Protein AF-W4VNY0-F1 (afdb_monomer_lite)

Foldseek 3Di:
DDDPPDDDDDPDPDDLVRVVVLVVVVCVVDPDQDDLVVSCVVPVDHSVVCCVRPVVVSVVVHPPPPPPD

Structure (mmCIF, N/CA/C/O backbone):
data_AF-W4VNY0-F1
#
_entry.id   AF-W4VNY0-F1
#
loop_
_atom_site.group_PDB
_atom_site.id
_atom_site.type_symbol
_atom_site.label_atom_id
_atom_site.label_alt_id
_atom_site.label_comp_id
_atom_site.label_asym_id
_atom_site.label_entity_id
_atom_site.label_seq_id
_atom_site.pdbx_PDB_ins_code
_atom_site.Cartn_x
_atom_site.Cartn_y
_atom_site.Cartn_z
_atom_site.occupancy
_atom_site.B_iso_or_equiv
_atom_site.auth_seq_id
_atom_site.auth_comp_id
_atom_site.auth_asym_id
_atom_site.auth_atom_id
_atom_site.pdbx_PDB_model_num
ATOM 1 N N . MET A 1 1 ? 3.575 -21.411 -29.282 1.00 35.16 1 MET A N 1
ATOM 2 C CA . MET A 1 1 ? 3.897 -20.516 -28.150 1.00 35.16 1 MET A CA 1
ATOM 3 C C . MET A 1 1 ? 4.218 -19.152 -28.739 1.00 35.16 1 MET A C 1
ATOM 5 O O . MET A 1 1 ? 5.192 -19.064 -29.470 1.00 35.16 1 MET A O 1
ATOM 9 N N . ILE A 1 2 ? 3.368 -18.140 -28.550 1.00 39.66 2 ILE A N 1
ATOM 10 C CA . ILE A 1 2 ? 3.633 -16.790 -29.076 1.00 39.66 2 ILE A CA 1
ATOM 11 C C . ILE A 1 2 ? 4.115 -15.929 -27.909 1.00 39.66 2 ILE A C 1
ATOM 13 O O . ILE A 1 2 ? 3.320 -15.536 -27.057 1.00 39.66 2 ILE A O 1
ATOM 17 N N . ASN A 1 3 ? 5.423 -15.672 -27.870 1.00 48.25 3 ASN A N 1
ATOM 18 C CA . ASN A 1 3 ? 6.032 -14.687 -26.983 1.00 48.25 3 ASN A CA 1
ATOM 19 C C . ASN A 1 3 ? 5.741 -13.304 -27.566 1.00 48.25 3 ASN A C 1
ATOM 21 O O . ASN A 1 3 ? 6.221 -12.965 -28.646 1.00 48.25 3 ASN A O 1
ATOM 25 N N . ASN A 1 4 ? 4.894 -12.531 -26.891 1.00 49.00 4 ASN A N 1
ATOM 26 C CA . ASN A 1 4 ? 4.533 -11.188 -27.329 1.00 49.00 4 ASN A CA 1
ATOM 27 C C . ASN A 1 4 ? 5.447 -10.160 -26.641 1.00 49.00 4 ASN A C 1
ATOM 29 O O . ASN A 1 4 ? 5.023 -9.400 -25.771 1.00 49.00 4 ASN A O 1
ATOM 33 N N . ASP A 1 5 ? 6.72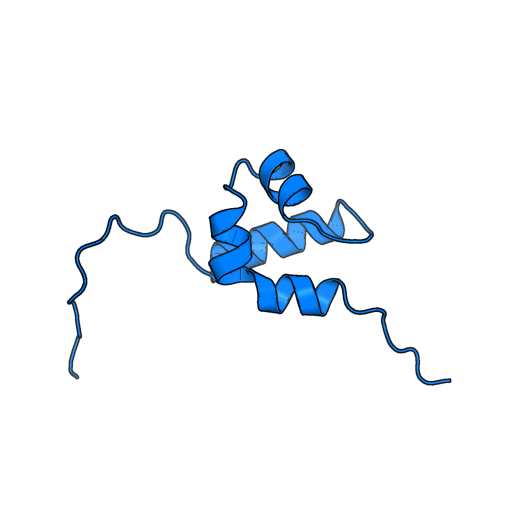4 -10.167 -27.025 1.00 56.47 5 ASP A N 1
ATOM 34 C CA . ASP A 1 5 ? 7.740 -9.186 -26.630 1.00 56.47 5 ASP A CA 1
ATOM 35 C C . ASP A 1 5 ? 7.530 -7.858 -27.373 1.00 56.47 5 ASP A C 1
ATOM 37 O O . ASP A 1 5 ? 8.317 -7.478 -28.232 1.00 56.47 5 ASP A O 1
ATOM 41 N N . ASN A 1 6 ? 6.440 -7.136 -27.097 1.00 59.00 6 ASN A N 1
ATOM 42 C CA . ASN A 1 6 ? 6.167 -5.868 -27.781 1.00 59.00 6 ASN A CA 1
ATOM 43 C C . ASN A 1 6 ? 5.429 -4.855 -26.899 1.00 59.00 6 ASN A C 1
ATOM 45 O O . ASN A 1 6 ? 4.250 -4.617 -27.122 1.00 59.00 6 ASN A O 1
ATOM 49 N N . LYS A 1 7 ? 6.140 -4.211 -25.955 1.00 51.94 7 LYS A N 1
ATOM 50 C CA . LYS A 1 7 ? 6.042 -2.761 -25.640 1.00 51.94 7 LYS A CA 1
ATOM 51 C C . LYS A 1 7 ? 7.338 -2.304 -24.950 1.00 51.94 7 LYS A C 1
ATOM 53 O O . LYS A 1 7 ? 7.520 -2.524 -23.757 1.00 51.94 7 LYS A O 1
ATOM 58 N N . LYS A 1 8 ? 8.247 -1.663 -25.698 1.00 56.09 8 LYS A N 1
ATOM 59 C CA . LYS A 1 8 ? 9.493 -1.063 -25.182 1.00 56.09 8 LYS A CA 1
ATOM 60 C C . LYS A 1 8 ? 9.182 0.082 -24.205 1.00 56.09 8 LYS A C 1
ATOM 62 O O . LYS A 1 8 ? 9.056 1.235 -24.603 1.00 56.09 8 LYS A O 1
ATOM 67 N N . GLY A 1 9 ? 9.059 -0.246 -22.925 1.00 67.19 9 GLY A N 1
ATOM 68 C CA . GLY A 1 9 ? 9.192 0.679 -21.800 1.00 67.19 9 GLY A CA 1
ATOM 69 C C . GLY A 1 9 ? 10.388 0.274 -20.938 1.00 67.19 9 GLY A C 1
ATOM 70 O O . GLY A 1 9 ? 10.875 -0.852 -21.048 1.00 67.19 9 GLY A O 1
ATOM 71 N N . ARG A 1 10 ? 10.877 1.178 -20.076 1.00 64.44 10 ARG A N 1
ATOM 72 C CA . ARG A 1 10 ? 11.895 0.830 -19.070 1.00 64.44 10 ARG A CA 1
ATOM 73 C C . ARG A 1 10 ? 11.401 -0.395 -18.282 1.00 64.44 10 ARG A C 1
ATOM 75 O O . ARG A 1 10 ? 10.260 -0.350 -17.816 1.00 64.44 10 ARG A O 1
ATOM 82 N N . PRO A 1 11 ? 12.219 -1.450 -18.113 1.00 71.25 11 PRO A N 1
ATOM 83 C CA . PRO A 1 11 ? 11.815 -2.622 -17.351 1.00 71.25 11 PRO A CA 1
ATOM 84 C C . PRO A 1 11 ? 11.374 -2.210 -15.947 1.00 71.25 11 PRO A C 1
ATOM 86 O O . PRO A 1 11 ? 11.963 -1.319 -15.321 1.00 71.25 11 PRO A O 1
ATOM 89 N N . ASN A 1 12 ? 10.300 -2.836 -15.470 1.00 76.44 12 ASN A N 1
ATOM 90 C CA . ASN A 1 12 ? 9.782 -2.564 -14.140 1.00 76.44 12 ASN A CA 1
ATOM 91 C C . ASN A 1 12 ? 10.845 -2.939 -13.105 1.00 76.44 12 ASN A C 1
ATOM 93 O O . ASN A 1 12 ? 11.341 -4.059 -13.102 1.00 76.44 12 ASN A O 1
ATOM 97 N N . LYS A 1 13 ? 11.172 -1.998 -12.211 1.00 87.00 13 LYS A N 1
ATOM 98 C CA . LYS A 1 13 ? 12.177 -2.205 -11.155 1.00 87.00 13 LYS A CA 1
ATOM 99 C C . LYS A 1 13 ? 11.783 -3.308 -10.161 1.00 87.00 13 LYS A C 1
ATOM 101 O O . LYS A 1 13 ? 12.654 -3.876 -9.523 1.00 87.00 13 LYS A O 1
ATOM 106 N N . TYR A 1 14 ? 10.485 -3.563 -10.026 1.00 90.62 14 TYR A N 1
ATOM 107 C CA . TYR A 1 14 ? 9.924 -4.548 -9.107 1.00 90.62 14 TYR A CA 1
ATOM 108 C C . TYR A 1 14 ? 8.943 -5.438 -9.864 1.00 90.62 14 TYR A C 1
ATOM 110 O O . TYR A 1 14 ? 8.278 -4.975 -10.792 1.00 90.62 14 TYR A O 1
ATOM 118 N N . THR A 1 15 ? 8.805 -6.687 -9.462 1.00 93.69 15 THR A N 1
ATOM 119 C CA . THR A 1 15 ? 7.724 -7.595 -9.858 1.00 93.69 15 THR A CA 1
ATOM 120 C C . THR A 1 15 ? 6.516 -7.424 -8.930 1.00 93.69 15 THR A C 1
ATOM 122 O O . THR A 1 15 ? 6.611 -6.790 -7.878 1.00 93.69 15 THR A O 1
ATOM 125 N N . ASP A 1 16 ? 5.354 -7.966 -9.306 1.00 93.00 16 ASP A N 1
ATOM 126 C CA . ASP A 1 16 ? 4.173 -7.923 -8.430 1.00 93.00 16 ASP A CA 1
ATOM 127 C C . ASP A 1 16 ? 4.383 -8.751 -7.155 1.00 93.00 16 ASP A C 1
ATOM 129 O O . ASP A 1 16 ? 3.955 -8.339 -6.079 1.00 93.00 16 ASP A O 1
ATOM 133 N N . THR A 1 17 ? 5.109 -9.867 -7.254 1.00 95.06 17 THR A N 1
ATOM 134 C CA . THR A 1 17 ? 5.453 -10.728 -6.114 1.00 95.06 17 THR A CA 1
ATOM 135 C C . THR A 1 17 ? 6.343 -10.007 -5.103 1.00 95.06 17 THR A C 1
ATOM 137 O O . THR A 1 17 ? 6.071 -10.060 -3.906 1.00 95.06 17 THR A O 1
ATOM 140 N N . GLU A 1 18 ? 7.365 -9.281 -5.565 1.00 96.06 18 GLU A N 1
ATOM 141 C CA . GLU A 1 18 ? 8.233 -8.489 -4.681 1.00 96.06 18 GLU A CA 1
ATOM 142 C C . GLU A 1 18 ? 7.453 -7.374 -3.981 1.00 96.06 18 GLU A C 1
ATOM 144 O O . GLU A 1 18 ? 7.565 -7.207 -2.768 1.00 96.06 18 GLU A O 1
ATOM 149 N N . LEU A 1 19 ? 6.615 -6.640 -4.723 1.00 96.75 19 LEU A N 1
ATOM 150 C CA . LEU A 1 19 ? 5.764 -5.602 -4.139 1.00 96.75 19 LEU A CA 1
ATOM 151 C C . LEU A 1 19 ? 4.816 -6.179 -3.082 1.00 96.75 19 LEU A C 1
ATOM 153 O O . LEU A 1 19 ? 4.638 -5.570 -2.029 1.00 96.75 19 LEU A O 1
ATOM 157 N N . LYS A 1 20 ? 4.237 -7.357 -3.334 1.00 96.69 20 LYS A N 1
ATOM 158 C CA . LYS A 1 20 ? 3.364 -8.041 -2.378 1.00 96.69 20 LYS A CA 1
ATOM 159 C C . LYS A 1 20 ? 4.115 -8.438 -1.106 1.00 96.69 20 LYS A C 1
ATOM 161 O O . LYS A 1 20 ? 3.630 -8.144 -0.021 1.00 96.69 20 LYS A O 1
ATOM 166 N N . SER A 1 21 ? 5.303 -9.030 -1.230 1.00 97.12 21 SER A N 1
ATOM 167 C CA . SER A 1 21 ? 6.117 -9.421 -0.070 1.00 97.12 21 SER A CA 1
ATOM 168 C C . SER A 1 21 ? 6.518 -8.213 0.787 1.00 97.12 21 SER A C 1
ATOM 170 O O . SER A 1 21 ? 6.407 -8.247 2.013 1.00 97.12 21 SER A O 1
ATOM 172 N N . ILE A 1 22 ? 6.898 -7.099 0.150 1.00 96.69 22 ILE A N 1
ATOM 173 C 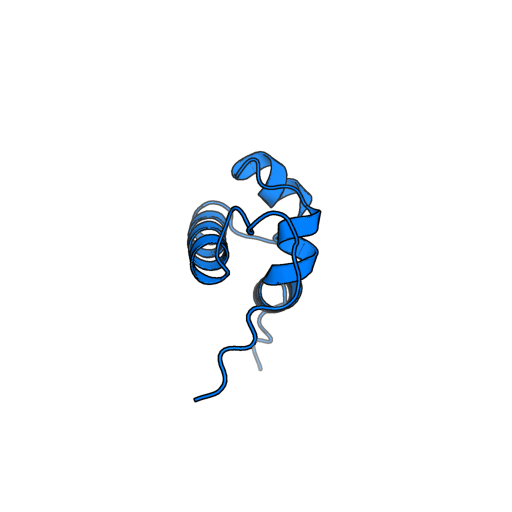CA . ILE A 1 22 ? 7.201 -5.843 0.851 1.00 96.69 22 ILE A CA 1
ATOM 174 C C . ILE A 1 22 ? 5.957 -5.305 1.575 1.00 96.69 22 ILE A C 1
ATOM 176 O O . ILE A 1 22 ? 6.051 -4.854 2.716 1.00 96.69 22 ILE A O 1
ATOM 180 N N . LEU A 1 23 ? 4.791 -5.352 0.924 1.00 96.62 23 LEU A N 1
ATOM 181 C CA . LEU A 1 23 ? 3.530 -4.906 1.510 1.00 96.62 23 LEU A CA 1
ATOM 182 C C . LEU A 1 23 ? 3.134 -5.756 2.725 1.00 96.62 23 LEU A C 1
ATOM 184 O O . LEU A 1 23 ? 2.768 -5.194 3.750 1.00 96.62 23 LEU A O 1
ATOM 188 N N . GLU A 1 24 ? 3.233 -7.083 2.636 1.00 95.44 24 GLU A N 1
ATOM 189 C CA . GLU A 1 24 ? 2.931 -7.996 3.748 1.00 95.44 24 GLU A CA 1
ATOM 190 C C . GLU A 1 24 ? 3.797 -7.693 4.972 1.00 95.44 24 GLU A C 1
ATOM 192 O O . GLU A 1 24 ? 3.270 -7.541 6.075 1.00 95.44 24 GLU A O 1
ATOM 197 N N . LYS A 1 25 ? 5.105 -7.502 4.763 1.00 95.75 25 LYS A N 1
ATOM 198 C CA . LYS A 1 25 ? 6.023 -7.098 5.832 1.00 95.75 25 LYS A CA 1
ATOM 199 C C . LYS A 1 25 ? 5.616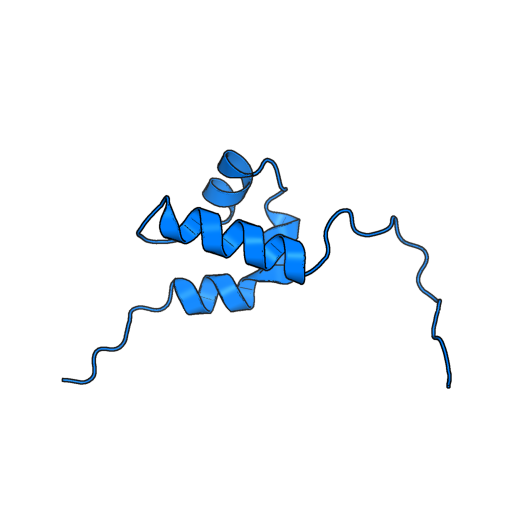 -5.756 6.451 1.00 95.75 25 LYS A C 1
ATOM 201 O O . LYS A 1 25 ? 5.542 -5.637 7.670 1.00 95.75 25 LYS A O 1
ATOM 206 N N . HIS A 1 26 ? 5.291 -4.761 5.623 1.00 95.12 26 HIS A N 1
ATOM 207 C CA . HIS A 1 26 ? 4.874 -3.446 6.113 1.00 95.12 26 HIS A CA 1
ATOM 208 C C . HIS A 1 26 ? 3.620 -3.516 6.994 1.00 95.12 26 HIS A C 1
ATOM 210 O O . HIS A 1 26 ? 3.563 -2.837 8.016 1.00 95.12 26 HIS A O 1
ATOM 216 N N . VAL A 1 27 ? 2.636 -4.339 6.619 1.00 93.38 27 VAL A N 1
ATOM 217 C CA . VAL A 1 27 ? 1.373 -4.505 7.361 1.00 93.38 27 VAL A CA 1
ATOM 218 C C . VAL A 1 27 ? 1.579 -5.183 8.708 1.00 93.38 27 VAL A C 1
ATOM 220 O O . VAL A 1 27 ? 0.928 -4.809 9.678 1.00 93.38 27 VAL A O 1
ATOM 223 N N . GLN A 1 28 ? 2.494 -6.150 8.783 1.00 93.06 28 GLN A N 1
ATOM 224 C CA . GLN A 1 28 ? 2.858 -6.789 10.049 1.00 93.06 28 GLN A CA 1
ATOM 225 C C . GLN A 1 28 ? 3.510 -5.795 11.020 1.00 93.06 28 GLN A C 1
ATOM 227 O O . GLN A 1 28 ? 3.242 -5.837 12.216 1.00 93.06 28 GLN A O 1
ATOM 232 N N . GLU A 1 29 ? 4.340 -4.886 10.505 1.00 92.88 29 GLU A N 1
ATOM 233 C CA . GLU A 1 29 ? 5.057 -3.886 11.307 1.00 92.88 29 GLU A CA 1
ATOM 234 C C . GLU A 1 29 ? 4.203 -2.650 11.643 1.00 92.88 29 GLU A C 1
ATOM 236 O O . GLU A 1 29 ? 4.473 -1.959 12.622 1.00 92.88 29 GLU A O 1
ATOM 241 N N . ASN A 1 30 ? 3.184 -2.347 10.832 1.00 90.69 30 ASN A N 1
ATOM 242 C CA . ASN A 1 30 ? 2.374 -1.131 10.933 1.00 90.69 30 ASN A CA 1
ATOM 243 C C . ASN A 1 30 ? 0.880 -1.493 10.915 1.00 90.69 30 ASN A C 1
ATOM 245 O O . ASN A 1 30 ? 0.230 -1.369 9.870 1.00 90.69 30 ASN A O 1
ATOM 249 N N . PRO A 1 31 ? 0.315 -1.940 12.051 1.00 87.06 31 PRO A N 1
ATOM 250 C CA . PRO A 1 31 ? -1.101 -2.262 12.127 1.00 87.06 31 PRO A CA 1
ATOM 251 C C . PRO A 1 31 ? -1.958 -1.012 11.887 1.00 87.06 31 PRO A C 1
ATOM 253 O O . PRO A 1 31 ? -1.670 0.075 12.388 1.00 87.06 31 PRO A O 1
ATOM 256 N N . GLY A 1 32 ? -3.044 -1.178 11.132 1.00 89.12 32 GLY A N 1
ATOM 257 C CA . GLY A 1 32 ? -4.003 -0.116 10.834 1.00 89.12 32 GLY A CA 1
ATOM 258 C C . GLY A 1 32 ? -4.163 0.150 9.340 1.00 89.12 32 GLY A C 1
ATOM 259 O O . GLY A 1 32 ? -3.843 -0.682 8.493 1.00 89.12 32 GLY A O 1
ATOM 260 N N . LYS A 1 33 ? -4.716 1.323 9.013 1.00 91.88 33 LYS A N 1
ATOM 261 C CA . LYS A 1 33 ? -5.006 1.703 7.628 1.00 91.88 33 LYS A CA 1
ATOM 262 C C . LYS A 1 33 ? -3.715 1.952 6.852 1.00 91.88 33 LYS A C 1
ATOM 264 O O . LYS A 1 33 ? -2.931 2.830 7.203 1.00 91.88 33 LYS A O 1
ATOM 269 N N . ILE A 1 34 ? -3.569 1.258 5.733 1.00 95.19 34 ILE A N 1
ATOM 270 C CA . ILE A 1 34 ? -2.437 1.372 4.819 1.00 95.19 34 ILE A CA 1
ATOM 271 C C . ILE A 1 34 ? -2.708 2.502 3.830 1.00 95.19 34 ILE A C 1
ATOM 273 O O . ILE A 1 34 ? -3.705 2.491 3.101 1.00 95.19 34 ILE A O 1
ATOM 277 N N . THR A 1 35 ? -1.796 3.464 3.738 1.00 96.25 35 THR A N 1
ATOM 278 C CA . THR A 1 35 ? -1.847 4.518 2.717 1.00 96.25 35 THR A CA 1
ATOM 279 C C . THR A 1 35 ? -0.640 4.449 1.789 1.00 96.25 35 THR A C 1
ATOM 281 O O . THR A 1 35 ? 0.461 4.072 2.185 1.00 96.25 35 THR A O 1
ATOM 284 N N . TYR A 1 36 ? -0.808 4.887 0.538 1.00 97.25 36 TYR A N 1
ATOM 285 C CA . TYR A 1 36 ? 0.305 4.924 -0.416 1.00 97.25 36 TYR A CA 1
ATOM 286 C C . TYR A 1 36 ? 1.456 5.829 0.053 1.00 97.25 36 TYR A C 1
ATOM 288 O O . TYR A 1 36 ? 2.612 5.555 -0.254 1.00 97.25 36 TYR A O 1
ATOM 296 N N . LEU A 1 37 ? 1.153 6.911 0.783 1.00 96.56 37 LEU A N 1
ATOM 297 C CA . LEU A 1 37 ? 2.169 7.820 1.320 1.00 96.56 37 LEU A CA 1
ATOM 298 C C . LEU A 1 37 ? 3.021 7.147 2.403 1.00 96.56 37 LEU A C 1
ATOM 300 O O . LEU A 1 37 ? 4.234 7.329 2.408 1.00 96.56 37 LEU A O 1
ATOM 304 N N . GLN A 1 38 ? 2.405 6.366 3.297 1.00 95.50 38 GLN A N 1
ATOM 305 C CA . GLN A 1 38 ? 3.143 5.578 4.290 1.00 95.50 38 GLN A CA 1
ATOM 306 C C . GLN A 1 38 ? 4.044 4.547 3.610 1.00 95.50 38 GLN A C 1
ATOM 308 O O . GLN A 1 38 ? 5.221 4.467 3.946 1.00 95.50 38 GLN A O 1
ATOM 313 N N . LEU A 1 39 ? 3.533 3.841 2.595 1.00 96.62 39 LEU A N 1
ATOM 314 C CA . LEU A 1 39 ? 4.328 2.881 1.827 1.00 96.62 39 LEU A CA 1
ATOM 315 C C . LEU A 1 39 ? 5.527 3.543 1.141 1.00 96.62 39 LEU A C 1
ATOM 317 O O . LEU A 1 39 ? 6.631 3.008 1.194 1.00 96.62 39 LEU A O 1
ATOM 321 N N . GLU A 1 40 ? 5.348 4.717 0.531 1.00 97.44 40 GLU A N 1
ATOM 322 C CA . GLU A 1 40 ? 6.454 5.465 -0.081 1.00 97.44 40 GLU A CA 1
ATOM 323 C C . GLU A 1 40 ? 7.508 5.868 0.950 1.00 97.44 40 GLU A C 1
ATOM 325 O O . GLU A 1 40 ? 8.695 5.663 0.708 1.00 97.44 40 GLU A O 1
ATOM 330 N N . LYS A 1 41 ? 7.092 6.364 2.120 1.00 96.50 41 LYS A N 1
ATOM 331 C CA . LYS A 1 41 ? 8.020 6.729 3.198 1.00 96.50 41 LYS A CA 1
ATOM 332 C C . LYS A 1 41 ? 8.771 5.521 3.766 1.00 96.50 41 LYS A C 1
ATOM 334 O O . LYS A 1 41 ? 9.960 5.636 4.031 1.00 96.50 41 LYS A O 1
ATOM 339 N N . ALA A 1 42 ? 8.100 4.381 3.929 1.00 95.25 42 ALA A N 1
ATOM 340 C CA . ALA A 1 42 ? 8.689 3.181 4.525 1.00 95.25 42 ALA A CA 1
ATOM 341 C C . ALA A 1 42 ? 9.603 2.407 3.560 1.00 95.25 42 ALA A C 1
ATOM 343 O O . ALA A 1 42 ? 10.586 1.808 3.982 1.00 95.25 42 ALA A O 1
ATOM 344 N N . THR A 1 43 ? 9.285 2.402 2.263 1.00 95.31 43 THR A N 1
ATOM 345 C CA . THR A 1 43 ? 9.947 1.527 1.272 1.00 95.31 43 THR A CA 1
ATOM 346 C C . THR A 1 43 ? 10.777 2.289 0.241 1.00 95.31 43 THR A C 1
ATOM 348 O O . THR A 1 43 ? 11.487 1.677 -0.555 1.00 95.31 43 THR A O 1
ATOM 351 N N . ASN A 1 44 ? 10.658 3.621 0.199 1.00 96.62 44 ASN A N 1
ATOM 352 C CA . ASN A 1 44 ? 11.190 4.477 -0.864 1.00 96.62 44 ASN A CA 1
ATOM 353 C C . ASN A 1 44 ? 10.691 4.088 -2.279 1.00 96.62 44 ASN A C 1
ATOM 355 O O . ASN A 1 44 ? 11.301 4.414 -3.302 1.00 96.62 44 ASN A O 1
ATOM 359 N N . ILE A 1 45 ? 9.569 3.361 -2.363 1.00 95.81 45 ILE A N 1
ATOM 360 C CA . ILE A 1 45 ? 8.896 3.009 -3.616 1.00 95.81 45 ILE A CA 1
ATOM 361 C C . ILE A 1 45 ? 7.787 4.025 -3.870 1.00 95.81 45 ILE A C 1
ATOM 363 O O . ILE A 1 45 ? 6.875 4.192 -3.062 1.00 95.81 45 ILE A O 1
ATOM 367 N N . LYS A 1 46 ? 7.851 4.687 -5.029 1.00 96.81 46 LYS A N 1
ATOM 368 C CA . LYS A 1 46 ? 6.941 5.783 -5.379 1.00 96.81 46 LYS A CA 1
ATOM 369 C C . LYS A 1 46 ? 5.471 5.374 -5.276 1.00 96.81 46 LYS A C 1
ATOM 371 O O . LYS A 1 46 ? 5.080 4.318 -5.775 1.00 96.81 46 LYS A O 1
ATOM 376 N N . ARG A 1 47 ? 4.631 6.279 -4.758 1.00 97.25 47 ARG A N 1
ATOM 377 C CA . ARG A 1 47 ? 3.169 6.089 -4.606 1.00 97.25 47 ARG A CA 1
ATOM 378 C C . ARG A 1 47 ? 2.475 5.506 -5.838 1.00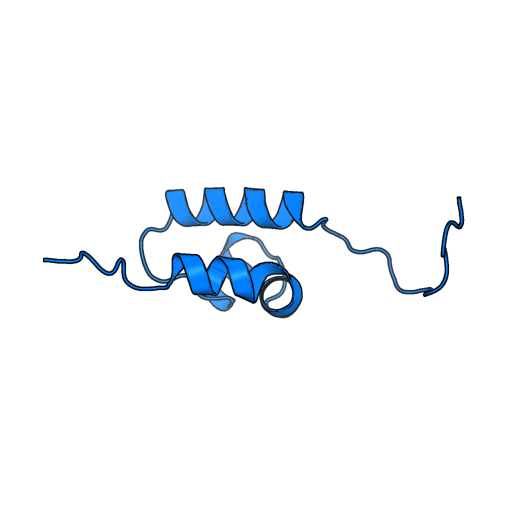 97.25 47 ARG A C 1
ATOM 380 O O . ARG A 1 47 ? 1.621 4.636 -5.705 1.00 97.25 47 ARG A O 1
ATOM 387 N N . HIS A 1 48 ? 2.844 5.968 -7.036 1.00 96.25 48 HIS A N 1
ATOM 388 C CA . HIS A 1 48 ? 2.206 5.524 -8.278 1.00 96.25 48 HIS A CA 1
ATOM 389 C C . HIS A 1 48 ? 2.504 4.062 -8.637 1.00 96.25 48 HIS A C 1
ATOM 391 O O . HIS A 1 48 ? 1.746 3.460 -9.390 1.00 96.25 48 HIS A O 1
ATOM 397 N N . VAL A 1 49 ? 3.599 3.485 -8.130 1.00 96.06 49 VAL A N 1
ATOM 398 C CA . VAL A 1 49 ? 3.894 2.057 -8.310 1.00 96.06 49 VAL A CA 1
ATOM 399 C C . VAL A 1 49 ? 2.893 1.242 -7.496 1.00 96.06 49 VAL A C 1
ATOM 401 O O . VAL A 1 49 ? 2.245 0.349 -8.038 1.00 96.06 49 VAL A O 1
ATOM 404 N N . TRP A 1 50 ? 2.692 1.617 -6.230 1.00 97.31 50 TRP A N 1
ATOM 405 C CA . TRP A 1 50 ? 1.713 0.987 -5.346 1.00 97.31 50 TRP A CA 1
ATOM 406 C C . TRP A 1 50 ? 0.284 1.131 -5.859 1.00 97.31 50 TRP A C 1
ATOM 408 O O . TRP A 1 50 ? -0.427 0.136 -5.959 1.00 97.31 50 TRP A O 1
ATOM 418 N N . SER A 1 51 ? -0.136 2.340 -6.241 1.00 96.69 51 SER A N 1
ATOM 419 C CA . SER A 1 51 ? -1.511 2.559 -6.701 1.00 96.69 51 SER A CA 1
ATOM 420 C C . SER A 1 51 ? -1.822 1.826 -8.008 1.00 96.69 51 SER A C 1
ATOM 422 O O . SER A 1 51 ? -2.916 1.288 -8.163 1.00 96.69 51 SER A O 1
ATOM 424 N N . ARG A 1 52 ? -0.867 1.745 -8.943 1.00 94.88 52 ARG A N 1
ATOM 425 C CA . ARG A 1 52 ? -1.081 1.046 -10.220 1.00 94.88 52 ARG A CA 1
ATOM 426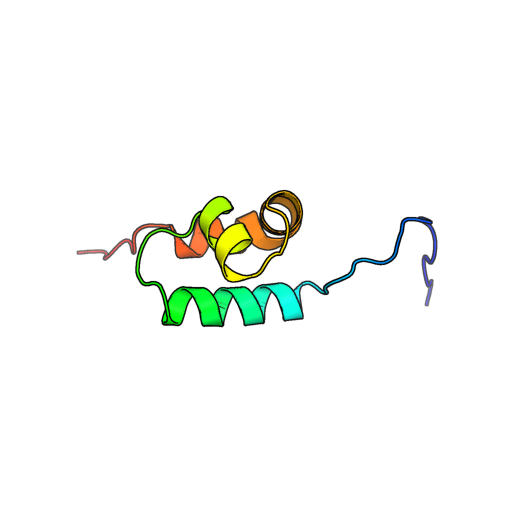 C C . ARG A 1 52 ? -1.104 -0.470 -10.080 1.00 94.88 52 ARG A C 1
ATOM 428 O O . ARG A 1 52 ? -1.811 -1.117 -10.839 1.00 94.88 52 ARG A O 1
ATOM 435 N N . ARG A 1 53 ? -0.322 -1.032 -9.157 1.00 95.38 53 ARG A N 1
ATOM 436 C CA . ARG A 1 53 ? -0.063 -2.482 -9.126 1.00 95.38 53 ARG A CA 1
ATOM 437 C C . ARG A 1 53 ? -0.681 -3.197 -7.937 1.00 95.38 53 ARG A C 1
ATOM 439 O O . ARG A 1 53 ? -1.100 -4.339 -8.054 1.00 95.38 53 ARG A O 1
ATOM 446 N N . MET A 1 54 ? -0.786 -2.515 -6.803 1.00 96.75 54 MET A N 1
ATOM 447 C CA . MET A 1 54 ? -1.200 -3.102 -5.527 1.00 96.75 54 MET A CA 1
ATOM 448 C C . MET A 1 54 ? -2.458 -2.458 -4.943 1.00 96.75 54 MET A C 1
ATOM 450 O O . MET A 1 54 ? -2.853 -2.816 -3.839 1.00 96.75 54 MET A O 1
ATOM 454 N N . SER A 1 55 ? -3.129 -1.553 -5.665 1.00 96.44 55 SER A N 1
ATOM 455 C CA . SER A 1 55 ? -4.372 -0.923 -5.189 1.00 96.44 55 SER A CA 1
ATOM 456 C C . SER A 1 55 ? -5.436 -1.944 -4.803 1.00 96.44 55 SER A C 1
ATOM 458 O O . SER A 1 55 ? -6.029 -1.816 -3.741 1.00 96.44 55 SER A O 1
ATOM 460 N N . HIS A 1 56 ? -5.635 -2.990 -5.605 1.00 95.94 56 HIS A N 1
ATOM 461 C CA . HIS A 1 56 ? -6.574 -4.068 -5.287 1.00 95.94 56 HIS A CA 1
ATOM 462 C C . HIS A 1 56 ? -6.258 -4.770 -3.950 1.00 95.94 56 HIS A C 1
ATOM 464 O O . HIS A 1 56 ? -7.152 -4.945 -3.123 1.00 95.94 56 HIS A O 1
ATOM 470 N N . VAL A 1 57 ? -4.988 -5.110 -3.700 1.00 95.69 57 VAL A N 1
ATOM 471 C CA . VAL A 1 57 ? -4.538 -5.754 -2.452 1.00 95.69 57 VAL A CA 1
ATOM 472 C C . VAL A 1 57 ? -4.682 -4.798 -1.273 1.00 95.69 57 VAL A C 1
ATOM 474 O O . VAL A 1 57 ? -5.261 -5.166 -0.259 1.00 95.69 57 VAL A O 1
ATOM 477 N N . ILE A 1 58 ? -4.219 -3.555 -1.417 1.00 95.81 58 ILE A N 1
ATOM 478 C CA . ILE A 1 58 ? -4.297 -2.529 -0.369 1.00 95.81 58 ILE A CA 1
ATOM 479 C C . ILE A 1 58 ? -5.754 -2.218 -0.023 1.00 95.81 58 ILE A C 1
ATOM 481 O O . ILE A 1 58 ? -6.096 -2.112 1.150 1.00 95.81 58 ILE A O 1
ATOM 485 N N . ASN A 1 59 ? -6.633 -2.126 -1.021 1.00 95.06 59 ASN A N 1
ATOM 486 C CA . ASN A 1 59 ? -8.060 -1.926 -0.798 1.00 95.06 59 ASN A CA 1
ATOM 487 C C . ASN A 1 59 ? -8.663 -3.090 -0.016 1.00 95.06 59 ASN A C 1
ATOM 489 O O . ASN A 1 59 ? -9.430 -2.833 0.901 1.00 95.06 59 ASN A O 1
ATOM 493 N N . LYS A 1 60 ? -8.297 -4.340 -0.337 1.00 93.44 60 LYS A N 1
ATOM 494 C CA . LYS A 1 60 ? -8.749 -5.529 0.400 1.00 93.44 60 LYS A CA 1
ATOM 495 C C . LYS A 1 60 ? -8.257 -5.523 1.849 1.00 93.44 60 LYS A C 1
ATOM 497 O O . LYS A 1 60 ? -9.042 -5.809 2.741 1.00 93.44 60 LYS A O 1
ATOM 502 N N . LEU A 1 61 ? -6.991 -5.178 2.077 1.00 91.50 61 LEU A N 1
ATOM 503 C CA . LEU A 1 61 ? -6.401 -5.091 3.418 1.00 91.50 61 LEU A CA 1
ATOM 504 C C . LEU A 1 61 ? -7.009 -3.962 4.260 1.00 91.50 61 LEU A C 1
ATOM 506 O O . LEU A 1 61 ? -7.109 -4.085 5.473 1.00 91.50 61 LEU A O 1
ATOM 510 N N . ASN A 1 62 ? -7.426 -2.874 3.613 1.00 93.06 62 ASN A N 1
ATOM 511 C CA . ASN A 1 62 ? -8.085 -1.744 4.262 1.00 93.06 62 ASN A CA 1
ATOM 512 C C . ASN A 1 62 ? -9.597 -1.920 4.431 1.00 93.06 62 ASN A C 1
ATOM 514 O O . ASN A 1 62 ? -10.216 -1.056 5.058 1.00 93.06 62 ASN A O 1
ATOM 518 N N . GLN A 1 63 ? -10.213 -2.956 3.848 1.00 90.69 63 GLN A N 1
ATOM 519 C CA . GLN A 1 63 ? -11.626 -3.205 4.111 1.00 90.69 63 GLN A CA 1
ATOM 520 C C . GLN A 1 63 ? -11.785 -3.513 5.600 1.00 90.69 63 GLN A C 1
ATOM 522 O O . GLN A 1 63 ? -11.018 -4.322 6.131 1.00 90.69 63 GLN A O 1
ATOM 527 N N . PRO A 1 64 ? -12.764 -2.898 6.284 1.00 80.88 64 PRO A N 1
ATOM 528 C CA . PRO A 1 64 ? -13.111 -3.342 7.619 1.00 80.88 64 PRO A CA 1
ATOM 529 C C . PRO A 1 64 ? -13.442 -4.831 7.532 1.00 80.88 64 PRO A C 1
ATOM 531 O O . PRO A 1 64 ? -14.166 -5.260 6.628 1.00 80.88 64 PRO A O 1
ATOM 534 N N . LEU A 1 65 ? -12.879 -5.624 8.445 1.00 68.38 65 LEU A N 1
ATOM 535 C CA . LEU A 1 65 ? -13.325 -6.996 8.626 1.00 68.38 65 LEU A CA 1
ATOM 536 C C . LEU A 1 65 ? -14.812 -6.893 8.957 1.00 68.38 65 LEU A C 1
ATOM 538 O O . LEU A 1 65 ? -15.170 -6.443 10.044 1.00 68.38 65 LEU A O 1
ATOM 542 N N . LEU A 1 66 ? -15.673 -7.223 7.995 1.00 62.97 66 LEU A N 1
ATOM 543 C CA . LEU A 1 66 ? -17.081 -7.452 8.265 1.00 62.97 66 LEU A CA 1
ATOM 544 C C . LEU A 1 66 ? -17.119 -8.689 9.160 1.00 62.97 66 LEU A C 1
ATOM 546 O O . LEU A 1 66 ? -17.163 -9.821 8.685 1.00 62.97 66 LEU A O 1
ATOM 550 N N . VAL A 1 67 ? -16.998 -8.466 10.466 1.00 53.31 67 VAL A N 1
ATOM 551 C CA . VAL A 1 67 ? -17.403 -9.430 11.477 1.00 53.31 67 VAL A CA 1
ATOM 552 C C . VAL A 1 67 ? -18.911 -9.527 11.310 1.00 53.31 67 VAL A C 1
ATOM 554 O O . VAL A 1 67 ? -19.638 -8.611 11.690 1.00 53.31 67 VAL A O 1
ATOM 557 N N . ASN A 1 68 ? -19.366 -10.576 10.623 1.00 50.62 68 ASN A N 1
ATOM 558 C CA . ASN A 1 68 ? -20.778 -10.922 10.653 1.00 50.62 68 ASN A CA 1
ATOM 559 C C . ASN A 1 68 ? -21.126 -11.239 12.120 1.00 50.62 68 ASN A C 1
ATOM 561 O O . ASN A 1 68 ? -20.389 -12.028 12.722 1.00 50.62 68 AS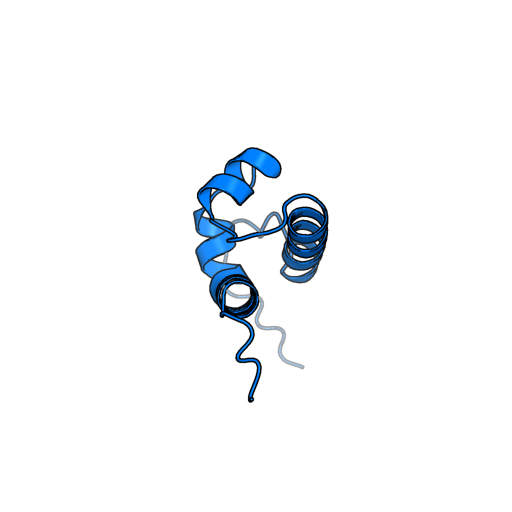N A O 1
ATOM 565 N N . PRO A 1 69 ? -22.155 -10.588 12.690 1.00 58.25 69 PRO A N 1
ATOM 566 C CA . PRO A 1 69 ? -22.600 -10.833 14.059 1.00 58.25 69 PRO A CA 1
ATOM 567 C C . PRO A 1 69 ? -23.134 -12.255 14.256 1.00 58.25 69 PRO A C 1
ATOM 569 O O . PRO A 1 69 ? -23.602 -12.864 13.263 1.00 58.25 69 PRO A O 1
#

pLDDT: mean 85.25, std 17.23, range [35.16, 97.44]

Sequence (69 aa):
MINNDNKKGRPNKYTDTELKSILEKHVQENPGKITYLQLEKATNIKRHVWSRRMSHVINKLNQPLLVNP

Organism: NCBI:txid1298598

Radius of gyration: 15.07 Å; chains: 1; bounding box: 35×28×43 Å

Secondary structure (DSSP, 8-state):
---------PPPSS-HHHHHHHHHHHHHHS-S---HHHHHHHH---HHHHHHHHHHHHHHHTS------